Protein AF-A0A2X1KCC0-F1 (afdb_monomer_lite)

Organism: Escherichia coli (NCBI:txid562)

Structure (mmCIF, N/CA/C/O backbone):
data_AF-A0A2X1KCC0-F1
#
_entry.id   AF-A0A2X1KCC0-F1
#
loop_
_atom_site.group_PDB
_atom_site.id
_atom_site.type_symbol
_atom_site.label_atom_id
_atom_site.label_alt_id
_atom_site.label_comp_id
_atom_site.label_asym_id
_atom_site.label_entity_id
_atom_site.label_seq_id
_atom_site.pdbx_PDB_ins_code
_atom_site.Cartn_x
_atom_site.Cartn_y
_atom_site.Cartn_z
_atom_site.occupancy
_atom_site.B_iso_or_equiv
_atom_site.auth_seq_id
_atom_site.auth_comp_id
_atom_site.auth_asym_id
_atom_site.auth_atom_id
_atom_site.pdbx_PDB_model_num
ATOM 1 N N . MET A 1 1 ? 1.350 -4.039 34.491 1.00 71.25 1 MET A N 1
ATOM 2 C CA . MET A 1 1 ? 2.159 -3.286 33.508 1.00 71.25 1 MET A CA 1
ATOM 3 C C . MET A 1 1 ? 1.207 -2.372 32.756 1.00 71.25 1 MET A C 1
ATOM 5 O O . MET A 1 1 ? 0.260 -2.887 32.178 1.00 71.25 1 MET A O 1
ATOM 9 N N . PHE A 1 2 ? 1.371 -1.050 32.861 1.00 80.31 2 PHE A N 1
ATOM 10 C CA . PHE A 1 2 ? 0.495 -0.091 32.174 1.00 80.31 2 PHE A CA 1
ATOM 11 C C . PHE A 1 2 ? 0.926 0.078 30.710 1.00 80.31 2 PHE A C 1
ATOM 13 O O . PHE A 1 2 ? 2.129 0.042 30.436 1.00 80.31 2 PHE A O 1
ATOM 20 N N . PRO A 1 3 ? -0.015 0.247 29.763 1.00 87.88 3 PRO A N 1
ATOM 21 C CA . PRO A 1 3 ? 0.337 0.551 28.385 1.00 87.88 3 PRO A CA 1
ATOM 22 C C . PRO A 1 3 ? 0.933 1.962 28.286 1.00 87.88 3 PRO A C 1
ATOM 24 O O . PRO A 1 3 ? 0.531 2.869 29.010 1.00 87.88 3 PRO A O 1
ATOM 27 N N . VAL A 1 4 ? 1.888 2.156 27.368 1.00 89.69 4 VAL A N 1
ATOM 28 C CA . VAL A 1 4 ? 2.642 3.420 27.223 1.00 89.69 4 VAL A CA 1
ATOM 29 C C . VAL A 1 4 ? 1.719 4.624 27.005 1.00 89.69 4 VAL A C 1
ATOM 31 O O . VAL A 1 4 ? 2.028 5.714 27.470 1.00 89.69 4 VAL A O 1
ATOM 34 N N . CYS A 1 5 ? 0.565 4.434 26.358 1.00 89.31 5 CYS A N 1
ATOM 35 C CA . CYS A 1 5 ? -0.412 5.501 26.140 1.00 89.31 5 CYS A CA 1
ATOM 36 C C . CYS A 1 5 ? -0.973 6.111 27.436 1.00 89.31 5 CYS A C 1
ATOM 38 O O . CYS A 1 5 ? -1.354 7.274 27.409 1.00 89.31 5 CYS A O 1
ATOM 40 N N . GLU A 1 6 ? -0.975 5.382 28.555 1.00 88.38 6 GLU A N 1
ATOM 41 C CA . GLU A 1 6 ? -1.417 5.900 29.862 1.00 88.38 6 GLU A CA 1
ATOM 42 C C . GLU A 1 6 ? -0.371 6.803 30.521 1.00 88.38 6 GLU A C 1
ATOM 44 O O . GLU A 1 6 ? -0.690 7.586 31.408 1.00 88.38 6 GLU A O 1
ATOM 49 N N . LEU A 1 7 ? 0.886 6.714 30.081 1.00 89.75 7 LEU A N 1
ATOM 50 C CA . LEU A 1 7 ? 1.994 7.515 30.603 1.00 89.75 7 LEU A CA 1
ATOM 51 C C . LEU A 1 7 ? 2.209 8.813 29.806 1.00 89.75 7 LEU A C 1
ATOM 53 O O . LEU A 1 7 ? 3.072 9.615 30.158 1.00 89.75 7 LEU A O 1
ATOM 57 N N . LEU A 1 8 ? 1.463 9.016 28.715 1.00 90.31 8 LEU A N 1
ATOM 58 C CA . LEU A 1 8 ? 1.619 10.149 27.805 1.00 90.31 8 LEU A CA 1
ATOM 59 C C . LEU A 1 8 ? 0.471 11.152 27.981 1.00 90.31 8 LEU A C 1
ATOM 61 O O . LEU A 1 8 ? -0.675 10.859 27.648 1.00 90.31 8 LEU A O 1
ATOM 65 N N . GLY A 1 9 ? 0.784 12.369 28.436 1.00 89.75 9 GLY A N 1
ATOM 66 C CA . GLY A 1 9 ? -0.175 13.479 28.501 1.00 89.75 9 GLY A CA 1
ATOM 67 C C . GLY A 1 9 ? -1.433 13.140 29.325 1.00 89.75 9 GLY A C 1
ATOM 68 O O . GLY A 1 9 ? -1.287 12.722 30.470 1.00 89.75 9 GLY A O 1
ATOM 69 N N . PRO A 1 10 ? -2.660 13.310 28.785 1.00 90.25 10 PRO A N 1
ATOM 70 C CA . PRO A 1 10 ? -3.912 13.001 29.489 1.00 90.25 10 PRO A CA 1
ATOM 71 C C . PRO A 1 10 ? -4.246 11.495 29.558 1.00 90.25 10 PRO A C 1
ATOM 73 O O . PRO A 1 10 ? -5.400 11.136 29.783 1.00 90.25 10 PRO A O 1
ATOM 76 N N . GLY A 1 11 ? -3.274 10.610 29.3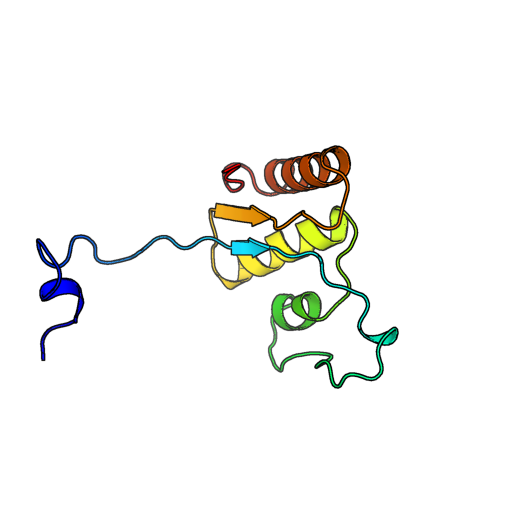26 1.00 90.25 11 GLY A N 1
ATOM 77 C CA . GLY A 1 11 ? -3.481 9.165 29.294 1.00 90.25 11 GLY A CA 1
ATOM 78 C C . GLY A 1 11 ? -4.221 8.696 28.039 1.00 90.25 11 GLY A C 1
ATOM 79 O O . GLY A 1 11 ? -4.322 9.410 27.030 1.00 90.25 11 GLY A O 1
ATOM 80 N N . LYS A 1 12 ? -4.753 7.473 28.074 1.00 90.31 12 LYS A N 1
ATOM 81 C CA . LYS A 1 12 ? -5.388 6.852 26.905 1.00 90.31 12 LYS A CA 1
ATOM 82 C C . LYS A 1 12 ? -6.667 7.587 26.481 1.00 90.31 12 LYS A C 1
ATOM 84 O O . LYS A 1 12 ? -7.626 7.693 27.231 1.00 90.31 12 LYS A O 1
ATOM 89 N N . GLN A 1 13 ? -6.702 8.047 25.227 1.00 93.44 13 GLN A N 1
ATOM 90 C CA . GLN A 1 13 ? -7.835 8.811 24.672 1.00 93.44 13 GLN A CA 1
ATOM 91 C C . GLN A 1 13 ? -8.830 7.972 23.856 1.00 93.44 13 GLN A C 1
ATOM 93 O O . GLN A 1 13 ? -9.934 8.425 23.571 1.00 93.44 13 GLN A O 1
ATOM 98 N N . ARG A 1 14 ? -8.426 6.785 23.392 1.00 92.50 14 ARG A N 1
ATOM 99 C CA . ARG A 1 14 ? -9.255 5.898 22.561 1.00 92.50 14 ARG A CA 1
ATOM 100 C C . ARG A 1 14 ? -8.747 4.463 22.607 1.00 92.50 14 ARG A C 1
ATOM 102 O O . ARG A 1 14 ? -7.566 4.228 22.858 1.00 92.50 14 ARG A O 1
ATOM 109 N N . GLU A 1 15 ? -9.638 3.525 22.311 1.00 90.50 15 GLU A N 1
ATOM 110 C CA . GLU A 1 15 ? -9.340 2.087 22.263 1.00 90.50 15 GLU A CA 1
ATOM 111 C C . GLU A 1 15 ? -8.689 1.651 20.943 1.00 90.50 15 GLU A C 1
ATOM 113 O O . GLU A 1 15 ? -7.839 0.766 20.936 1.00 90.50 15 GLU A O 1
ATOM 118 N N . ALA A 1 16 ? -9.039 2.305 19.831 1.00 88.38 16 ALA A N 1
ATOM 119 C CA . ALA A 1 16 ? -8.510 2.014 18.500 1.00 88.38 16 ALA A CA 1
ATOM 120 C C . ALA A 1 16 ? -8.097 3.302 17.779 1.00 88.38 16 ALA A C 1
ATOM 122 O O . ALA A 1 16 ? -8.684 4.365 17.989 1.00 88.38 16 ALA A O 1
ATOM 123 N N . ILE A 1 17 ? -7.076 3.209 16.928 1.00 88.44 17 ILE A N 1
ATOM 124 C CA . ILE A 1 17 ? -6.543 4.334 16.155 1.00 88.44 17 ILE A CA 1
ATOM 125 C C . ILE A 1 17 ? -6.815 4.065 14.677 1.00 88.44 17 ILE A C 1
ATOM 127 O O . ILE A 1 17 ? -6.404 3.030 14.156 1.00 88.44 17 ILE A O 1
ATOM 131 N N . THR A 1 18 ? -7.482 5.002 14.005 1.00 88.00 18 THR A N 1
ATOM 132 C CA . THR A 1 18 ? -7.651 4.955 12.550 1.00 88.00 18 THR A CA 1
ATOM 133 C C . THR A 1 18 ? -6.300 5.141 11.874 1.00 88.00 18 THR A C 1
ATOM 135 O O . THR A 1 18 ? -5.556 6.072 12.190 1.00 88.00 18 THR A O 1
ATOM 138 N N . VAL A 1 19 ? -5.989 4.246 10.944 1.00 89.50 19 VAL A N 1
ATOM 139 C CA . VAL A 1 19 ? -4.776 4.286 10.129 1.00 89.50 19 VAL A CA 1
ATOM 140 C C . VAL A 1 19 ? -5.153 4.392 8.661 1.00 89.50 19 VAL A C 1
ATOM 142 O O . VAL A 1 19 ? -6.186 3.876 8.240 1.00 89.50 19 VAL A O 1
ATOM 145 N N . LEU A 1 20 ? -4.292 5.048 7.891 1.00 90.88 20 LEU A N 1
ATOM 146 C CA . LEU A 1 20 ? -4.476 5.232 6.457 1.00 90.88 20 LEU A CA 1
ATOM 147 C C . LEU A 1 20 ? -3.670 4.211 5.647 1.00 90.88 20 LEU A C 1
ATOM 149 O O . LEU A 1 20 ? -2.579 3.793 6.049 1.00 90.88 20 LEU A O 1
ATOM 153 N N . GLY A 1 21 ? -4.191 3.857 4.476 1.00 91.06 21 GLY A N 1
ATOM 154 C CA . GLY A 1 21 ? -3.495 3.116 3.437 1.00 91.06 21 GLY A CA 1
ATOM 155 C C . GLY A 1 21 ? -2.543 4.043 2.685 1.00 91.06 21 GLY A C 1
ATOM 156 O O . GLY A 1 21 ? -2.953 4.947 1.956 1.00 91.06 21 GLY A O 1
ATOM 157 N N . TYR A 1 22 ? -1.241 3.845 2.864 1.00 91.38 22 TYR A N 1
ATOM 158 C CA . TYR A 1 22 ? -0.238 4.671 2.197 1.00 91.38 22 TYR A CA 1
ATOM 159 C C . TYR A 1 22 ? 0.157 4.047 0.854 1.00 91.38 22 TYR A C 1
ATOM 161 O O . TYR A 1 22 ? 0.888 3.059 0.803 1.00 91.38 22 TYR A O 1
ATOM 169 N N . LEU A 1 23 ? -0.310 4.644 -0.242 1.00 90.62 23 LEU A N 1
ATOM 170 C CA . LEU A 1 23 ? -0.086 4.171 -1.604 1.00 90.62 23 LEU A CA 1
ATOM 171 C C . LEU A 1 23 ? 1.157 4.813 -2.228 1.00 90.62 23 LEU A C 1
ATOM 173 O O . LEU A 1 23 ? 1.446 6.006 -2.061 1.00 90.62 23 LEU A O 1
ATOM 177 N N . PHE A 1 24 ? 1.875 4.013 -3.012 1.00 90.69 24 PHE A N 1
ATOM 178 C CA . PHE A 1 24 ? 3.095 4.410 -3.705 1.00 90.69 24 PHE A CA 1
ATOM 179 C C . PHE A 1 24 ? 3.061 3.963 -5.163 1.00 90.69 24 PHE A C 1
ATOM 181 O O . PHE A 1 24 ? 2.494 2.927 -5.494 1.00 90.69 24 PHE A O 1
ATOM 188 N N . TYR A 1 25 ? 3.746 4.722 -6.020 1.00 89.12 25 TYR A N 1
ATOM 189 C CA . TYR A 1 25 ? 4.112 4.228 -7.343 1.00 89.12 25 TYR A CA 1
ATOM 190 C C . TYR A 1 25 ? 5.242 3.214 -7.210 1.00 89.12 25 TYR A C 1
ATOM 192 O O . TYR A 1 25 ? 6.301 3.539 -6.664 1.00 89.12 25 TYR A O 1
ATOM 200 N N . ILE A 1 26 ? 5.025 2.013 -7.736 1.00 90.94 26 ILE A N 1
ATOM 201 C CA . ILE A 1 26 ? 5.996 0.923 -7.674 1.00 90.94 26 ILE A CA 1
ATOM 202 C C . ILE A 1 26 ? 6.734 0.863 -9.007 1.00 90.94 26 ILE A C 1
ATOM 204 O O . ILE A 1 26 ? 6.133 0.697 -10.071 1.00 90.94 26 ILE A O 1
ATOM 208 N N . GLY A 1 27 ? 8.053 1.043 -8.939 1.00 89.62 27 GLY A N 1
ATOM 209 C CA . GLY A 1 27 ? 8.936 0.950 -10.093 1.00 89.62 27 GLY A CA 1
ATOM 210 C C . GLY A 1 27 ? 9.048 -0.477 -10.621 1.00 89.62 27 GLY A C 1
ATOM 211 O O . GLY A 1 27 ? 8.723 -1.448 -9.948 1.00 89.62 27 GLY A O 1
ATOM 212 N N . ASP A 1 28 ? 9.526 -0.592 -11.851 1.00 89.75 28 ASP A N 1
ATOM 213 C CA . ASP A 1 28 ? 9.742 -1.884 -12.485 1.00 89.75 28 ASP A CA 1
ATOM 214 C C . ASP A 1 28 ? 11.015 -2.535 -11.935 1.00 89.75 28 ASP A C 1
ATOM 216 O O . ASP A 1 28 ? 12.119 -2.075 -12.235 1.00 89.75 28 ASP A O 1
ATOM 220 N N . ARG A 1 29 ? 10.863 -3.570 -11.103 1.00 89.81 29 ARG A N 1
ATOM 221 C CA . ARG A 1 29 ? 11.994 -4.252 -10.455 1.00 89.81 29 ARG A CA 1
ATOM 222 C C . ARG A 1 29 ? 12.932 -4.935 -11.452 1.00 89.81 29 ARG A C 1
ATOM 224 O O . ARG A 1 29 ? 14.119 -5.034 -11.176 1.00 89.81 29 ARG A O 1
ATOM 231 N N . THR A 1 30 ? 12.429 -5.356 -12.618 1.00 88.00 30 THR A N 1
ATOM 232 C CA . THR A 1 30 ? 13.231 -6.053 -13.644 1.00 88.00 30 THR A CA 1
ATOM 233 C C . THR A 1 30 ? 14.239 -5.132 -14.333 1.00 88.00 30 THR A C 1
ATOM 235 O O . THR A 1 30 ? 15.099 -5.596 -15.071 1.00 88.00 30 THR A O 1
ATOM 238 N N . LYS A 1 31 ? 14.152 -3.818 -14.088 1.00 89.44 31 LYS A N 1
ATOM 239 C CA . LYS A 1 31 ? 15.091 -2.813 -14.603 1.00 89.44 31 LYS A CA 1
ATOM 240 C C . LYS A 1 31 ? 16.289 -2.572 -13.688 1.00 89.44 31 LYS A C 1
ATOM 242 O O . LYS A 1 31 ? 17.065 -1.654 -13.943 1.00 89.44 31 LYS A O 1
ATOM 247 N N . THR A 1 32 ? 16.399 -3.320 -12.597 1.00 88.88 32 THR A N 1
ATOM 248 C CA . THR A 1 32 ? 17.473 -3.183 -11.615 1.00 88.88 32 THR A CA 1
ATOM 249 C C . THR A 1 32 ? 17.988 -4.560 -11.236 1.00 88.88 32 THR A C 1
ATOM 251 O O . THR A 1 32 ? 17.180 -5.455 -11.016 1.00 88.88 32 THR A O 1
ATOM 254 N N . ASP A 1 33 ? 19.294 -4.699 -11.034 1.00 89.56 33 ASP A N 1
ATOM 255 C CA . ASP A 1 33 ? 19.909 -5.954 -10.569 1.00 89.56 33 ASP A CA 1
ATOM 256 C C . ASP A 1 33 ? 19.850 -6.114 -9.036 1.00 89.56 33 ASP A C 1
ATOM 258 O O . ASP A 1 33 ? 20.583 -6.898 -8.435 1.00 89.56 33 ASP A O 1
ATOM 262 N N . LEU A 1 34 ? 18.996 -5.329 -8.374 1.00 90.88 34 LEU A N 1
ATOM 263 C CA . LEU A 1 34 ? 18.814 -5.376 -6.929 1.00 90.88 34 LEU A CA 1
ATOM 264 C C . LEU A 1 34 ? 17.876 -6.531 -6.544 1.00 90.88 34 LEU A C 1
ATOM 266 O O . LEU A 1 34 ? 16.909 -6.795 -7.263 1.00 90.88 34 LEU A O 1
ATOM 270 N N . PRO A 1 35 ? 18.096 -7.182 -5.386 1.00 91.12 35 PRO A N 1
ATOM 271 C CA . PRO A 1 35 ? 17.337 -8.357 -4.958 1.00 91.12 35 PRO A CA 1
ATOM 272 C C . PRO A 1 35 ? 15.945 -7.986 -4.410 1.00 91.12 35 PRO A C 1
ATOM 274 O O . PRO A 1 35 ? 15.632 -8.208 -3.240 1.00 91.12 35 PRO A O 1
ATOM 277 N N . TYR A 1 36 ? 15.095 -7.389 -5.246 1.00 90.25 36 TYR A N 1
ATOM 278 C CA . TYR A 1 36 ? 13.696 -7.132 -4.914 1.00 90.25 36 TYR A CA 1
ATOM 279 C C . TYR A 1 36 ? 12.905 -8.441 -4.874 1.00 90.25 36 TYR A C 1
ATOM 281 O O . TYR A 1 36 ? 12.937 -9.235 -5.813 1.00 90.25 36 TYR A O 1
ATOM 289 N N . VAL A 1 37 ? 12.155 -8.642 -3.791 1.00 88.81 37 VAL A N 1
ATOM 290 C CA . VAL A 1 37 ? 11.293 -9.815 -3.611 1.00 88.81 37 VAL A CA 1
ATOM 291 C C . VAL A 1 37 ? 10.159 -9.781 -4.633 1.00 88.81 37 VAL A C 1
ATOM 293 O O . VAL A 1 37 ? 9.513 -8.752 -4.805 1.00 88.81 37 VAL A O 1
ATOM 296 N N . GLU A 1 38 ? 9.906 -10.902 -5.308 1.00 82.38 38 GLU A N 1
ATOM 297 C CA . GLU A 1 38 ? 8.877 -10.951 -6.351 1.00 82.38 38 GLU A CA 1
ATOM 298 C C . GLU A 1 38 ? 7.466 -11.095 -5.786 1.00 82.38 38 GLU A C 1
ATOM 300 O O . GLU A 1 38 ? 6.541 -10.486 -6.307 1.00 82.38 38 GLU A O 1
ATOM 305 N N . ASN A 1 39 ? 7.302 -11.900 -4.733 1.00 79.94 39 ASN A N 1
ATOM 306 C CA . ASN A 1 39 ? 6.029 -12.173 -4.074 1.00 79.94 39 ASN A CA 1
ATOM 307 C C . ASN A 1 39 ? 6.264 -12.537 -2.603 1.00 79.94 39 ASN A C 1
ATOM 309 O O . ASN A 1 39 ? 7.321 -13.045 -2.231 1.00 79.94 39 ASN A O 1
ATOM 313 N N . THR A 1 40 ? 5.269 -12.302 -1.749 1.00 86.12 40 THR A N 1
ATOM 314 C CA . THR A 1 40 ? 5.277 -12.792 -0.362 1.00 86.12 40 THR A CA 1
ATOM 315 C C 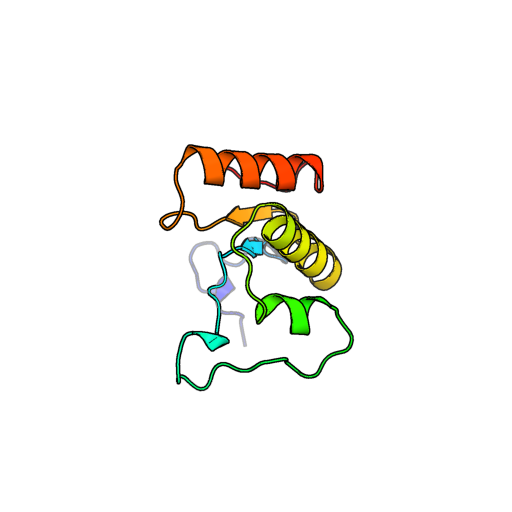. THR A 1 40 ? 4.312 -13.970 -0.224 1.00 86.12 40 THR A C 1
ATOM 317 O O . THR A 1 40 ? 3.232 -13.907 -0.810 1.00 86.12 40 THR A O 1
ATOM 320 N N . PRO A 1 41 ? 4.651 -15.020 0.551 1.00 78.56 41 PRO A N 1
ATOM 321 C CA . PRO A 1 41 ? 3.710 -16.093 0.848 1.00 78.56 41 PRO A CA 1
ATOM 322 C C . PRO A 1 41 ? 2.438 -15.537 1.498 1.00 78.56 41 PRO A C 1
ATOM 324 O O . PRO A 1 41 ? 2.493 -14.791 2.477 1.00 78.56 41 PRO A O 1
ATOM 327 N N . GLY A 1 42 ? 1.293 -15.895 0.926 1.00 79.00 42 GLY A N 1
ATOM 328 C CA . GLY A 1 42 ? -0.024 -15.459 1.369 1.00 79.00 42 GLY A CA 1
ATOM 329 C C . GLY A 1 42 ? -1.075 -15.690 0.287 1.00 79.00 42 GLY A C 1
ATOM 330 O O . GLY A 1 42 ? -0.760 -15.702 -0.900 1.00 79.00 42 GLY A O 1
ATOM 331 N N . ASN A 1 43 ? -2.328 -15.857 0.707 1.00 84.56 43 ASN A N 1
ATOM 332 C CA . ASN A 1 43 ? -3.437 -16.181 -0.201 1.00 84.56 43 ASN A CA 1
ATOM 333 C C . ASN A 1 43 ? -4.147 -14.942 -0.767 1.00 84.56 43 ASN A C 1
ATOM 335 O O . ASN A 1 43 ? -5.046 -15.074 -1.587 1.00 84.56 43 ASN A O 1
ATOM 339 N N . HIS A 1 44 ? -3.771 -13.745 -0.314 1.00 91.31 44 HIS A N 1
ATOM 340 C CA . HIS A 1 44 ? -4.427 -12.501 -0.704 1.00 91.31 44 HIS A CA 1
ATOM 341 C C . HIS A 1 44 ? -3.665 -11.792 -1.829 1.00 91.31 44 HIS A C 1
ATOM 343 O O . HIS A 1 44 ? -2.440 -11.662 -1.754 1.00 91.31 44 HIS A O 1
ATOM 349 N N . GLU A 1 45 ? -4.388 -11.254 -2.815 1.00 91.81 45 GLU A N 1
ATOM 350 C CA . GLU A 1 45 ? -3.828 -10.603 -4.013 1.00 91.81 45 GLU A CA 1
ATOM 351 C C . GLU A 1 45 ? -2.850 -9.463 -3.665 1.00 91.81 45 GLU A C 1
ATOM 353 O O . GLU A 1 45 ? -1.785 -9.330 -4.268 1.00 91.81 45 GLU A O 1
ATOM 358 N N . TRP A 1 46 ? -3.144 -8.706 -2.600 1.00 92.88 46 TRP A N 1
ATOM 359 C CA . TRP A 1 46 ? -2.253 -7.692 -2.012 1.00 92.88 46 TRP A CA 1
ATOM 360 C C . TRP A 1 46 ? -0.784 -8.131 -1.864 1.00 92.88 46 TRP A C 1
ATOM 362 O O . TRP A 1 46 ? 0.125 -7.346 -2.140 1.00 92.88 46 TRP A O 1
ATOM 372 N N . TYR A 1 47 ? -0.522 -9.372 -1.433 1.00 91.19 47 TYR A N 1
ATOM 373 C CA . TYR A 1 47 ? 0.846 -9.853 -1.197 1.00 91.19 47 TYR A CA 1
ATOM 374 C C . TYR A 1 47 ? 1.660 -10.028 -2.478 1.00 91.19 47 TYR A C 1
ATOM 376 O O . TYR A 1 47 ? 2.890 -10.068 -2.399 1.00 91.19 47 TYR A O 1
ATOM 384 N N . GLN A 1 48 ? 0.985 -10.104 -3.623 1.00 90.50 48 GLN A N 1
ATOM 385 C CA . GLN A 1 48 ? 1.592 -10.162 -4.945 1.00 90.50 48 GLN A CA 1
ATOM 386 C C . GLN A 1 48 ? 1.660 -8.759 -5.556 1.00 90.50 48 GLN A C 1
ATOM 388 O O . GLN A 1 48 ? 2.732 -8.301 -5.946 1.00 90.50 48 GLN A O 1
ATOM 393 N N . LEU A 1 49 ? 0.540 -8.024 -5.555 1.00 91.62 49 LEU A N 1
ATOM 394 C CA . LEU A 1 49 ? 0.444 -6.700 -6.182 1.00 91.62 49 LEU A CA 1
ATOM 395 C C . LEU A 1 49 ? 1.434 -5.686 -5.602 1.00 91.62 49 LEU A C 1
ATOM 397 O O . LEU A 1 49 ? 2.003 -4.895 -6.349 1.00 91.62 49 LEU A O 1
ATOM 401 N N . ARG A 1 50 ? 1.709 -5.736 -4.293 1.00 92.12 50 ARG A N 1
ATOM 402 C CA . ARG A 1 50 ? 2.637 -4.799 -3.634 1.00 92.12 50 ARG A CA 1
ATOM 403 C C . ARG A 1 50 ? 4.102 -4.912 -4.084 1.00 92.12 50 ARG A C 1
ATOM 405 O O . ARG A 1 50 ? 4.909 -4.075 -3.690 1.00 92.12 50 ARG A O 1
ATOM 412 N N . HIS A 1 51 ? 4.448 -5.937 -4.863 1.00 90.56 51 HIS A N 1
ATOM 413 C CA . HIS A 1 51 ? 5.782 -6.135 -5.451 1.00 90.56 51 HIS A CA 1
ATOM 414 C C . HIS A 1 51 ? 5.796 -5.950 -6.972 1.00 90.56 51 HIS A C 1
ATOM 416 O O . HIS A 1 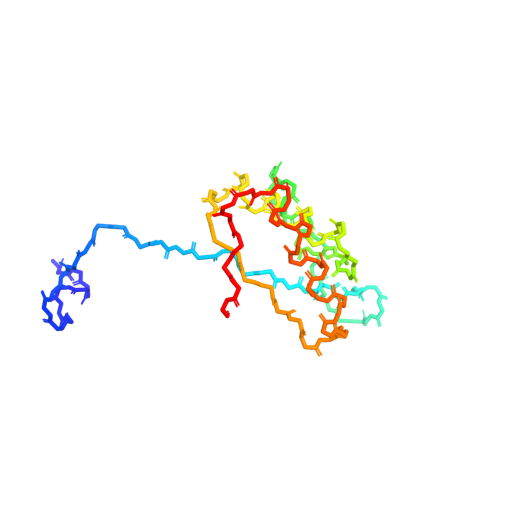51 ? 6.855 -5.989 -7.601 1.00 90.56 51 HIS A O 1
ATOM 422 N N . GLN A 1 52 ? 4.627 -5.741 -7.577 1.00 89.50 52 GLN A N 1
ATOM 423 C CA . GLN A 1 52 ? 4.483 -5.530 -9.009 1.00 89.50 52 GLN A CA 1
ATOM 424 C C . GLN A 1 52 ? 4.504 -4.042 -9.349 1.00 89.50 52 GLN A C 1
ATOM 426 O O . GLN A 1 52 ? 4.162 -3.175 -8.548 1.00 89.50 52 GLN A O 1
ATOM 431 N N . LYS A 1 53 ? 4.916 -3.741 -10.578 1.00 92.38 53 LYS A N 1
ATOM 432 C CA . LYS A 1 53 ? 4.991 -2.376 -11.093 1.00 92.38 53 LYS A CA 1
ATOM 433 C C . LYS A 1 53 ? 3.612 -1.711 -11.085 1.00 92.38 53 LYS A C 1
ATOM 435 O O . LYS A 1 53 ? 2.683 -2.192 -11.725 1.00 92.38 53 LYS A O 1
ATOM 440 N N . ALA A 1 54 ? 3.531 -0.533 -10.476 1.00 91.94 54 ALA A N 1
ATOM 441 C CA . ALA A 1 54 ? 2.326 0.285 -10.408 1.00 91.94 54 ALA A CA 1
ATOM 442 C C . ALA A 1 54 ? 2.672 1.735 -10.757 1.00 91.94 54 ALA A C 1
ATOM 444 O O . ALA A 1 54 ? 3.025 2.542 -9.898 1.00 91.94 54 ALA A O 1
ATOM 445 N N . MET A 1 55 ? 2.630 2.048 -12.053 1.00 88.00 55 MET A N 1
ATOM 446 C CA . MET A 1 55 ? 3.018 3.358 -12.602 1.00 88.00 55 MET A CA 1
ATOM 447 C C . MET A 1 55 ? 1.873 4.077 -13.336 1.00 88.00 55 MET A C 1
ATOM 449 O O . MET A 1 55 ? 2.073 5.190 -13.820 1.00 88.00 55 MET A O 1
ATOM 453 N N . ASN A 1 56 ? 0.690 3.463 -13.421 1.00 88.75 56 ASN A N 1
ATOM 454 C CA . ASN A 1 56 ? -0.517 4.008 -14.048 1.00 88.75 56 ASN A CA 1
ATOM 455 C C . ASN A 1 56 ? -1.670 4.087 -13.023 1.00 88.75 56 ASN A C 1
ATOM 457 O O . ASN A 1 56 ? -1.541 3.567 -11.915 1.00 88.75 56 ASN A O 1
ATOM 461 N N . SER A 1 57 ? -2.765 4.769 -13.374 1.00 87.31 57 SER A N 1
ATOM 462 C CA . SER A 1 57 ? -3.951 4.919 -12.511 1.00 87.31 57 SER A CA 1
ATOM 463 C C . SER A 1 57 ? -4.525 3.576 -12.088 1.00 87.31 57 SER A C 1
ATOM 465 O O . SER A 1 57 ? -4.724 3.348 -10.903 1.00 87.31 57 SER A O 1
ATOM 467 N N . GLU A 1 58 ? -4.756 2.695 -13.057 1.00 89.81 58 GLU A N 1
ATOM 468 C CA . GLU A 1 58 ? -5.408 1.401 -12.863 1.00 89.81 58 GLU A CA 1
ATOM 469 C C . GLU A 1 58 ? -4.663 0.536 -11.842 1.00 89.81 58 GLU A C 1
ATOM 471 O O . GLU A 1 58 ? -5.264 0.042 -10.896 1.00 89.81 58 GLU A O 1
ATOM 476 N N . ALA A 1 59 ? -3.336 0.430 -11.951 1.00 91.44 59 ALA A N 1
ATOM 477 C CA . ALA A 1 59 ? -2.542 -0.334 -10.995 1.00 91.44 59 ALA A CA 1
ATOM 478 C C . ALA A 1 59 ? -2.560 0.289 -9.592 1.00 91.44 59 ALA A C 1
ATOM 480 O O . ALA A 1 59 ? -2.531 -0.433 -8.599 1.00 91.44 59 ALA A O 1
ATOM 481 N N . VAL A 1 60 ? -2.612 1.621 -9.489 1.00 91.00 60 VAL A N 1
ATOM 482 C CA . VAL A 1 60 ? -2.718 2.302 -8.190 1.00 91.00 60 VAL A CA 1
ATOM 483 C C . VAL A 1 60 ? -4.096 2.076 -7.560 1.00 91.00 60 VAL A C 1
ATOM 485 O O . VAL A 1 60 ? -4.162 1.839 -6.357 1.00 91.00 60 VA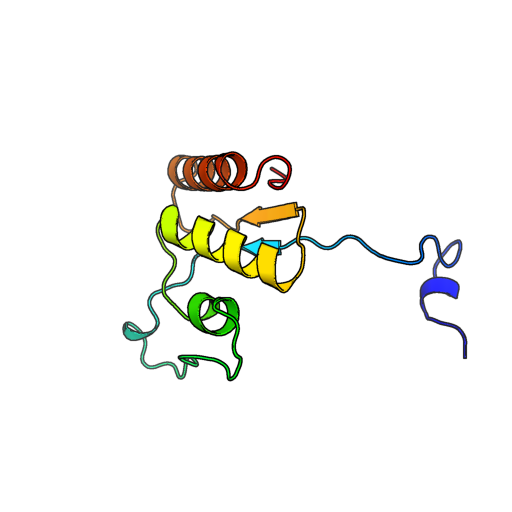L A O 1
ATOM 488 N N . VAL A 1 61 ? -5.174 2.101 -8.348 1.00 92.12 61 VAL A N 1
ATOM 489 C CA . VAL A 1 61 ? -6.527 1.760 -7.877 1.00 92.12 61 VAL A CA 1
ATOM 490 C C . VAL A 1 61 ? -6.572 0.310 -7.408 1.00 92.12 61 VAL A C 1
ATOM 492 O O . VAL A 1 61 ? -6.999 0.053 -6.290 1.00 92.12 61 VAL A O 1
ATOM 495 N N . ARG A 1 62 ? -6.004 -0.619 -8.178 1.00 93.06 62 ARG A N 1
ATOM 496 C CA . ARG A 1 62 ? -5.960 -2.039 -7.814 1.00 93.06 62 ARG A CA 1
ATOM 497 C C . ARG A 1 62 ? -5.182 -2.301 -6.518 1.00 93.06 62 ARG A C 1
ATOM 499 O O . ARG A 1 62 ? -5.540 -3.169 -5.727 1.00 93.06 62 ARG A O 1
ATOM 506 N N . LEU A 1 63 ? -4.124 -1.524 -6.260 1.00 92.62 63 LEU A N 1
ATOM 507 C CA . LEU A 1 63 ? -3.431 -1.530 -4.965 1.00 92.62 63 LEU A CA 1
ATOM 508 C C . LEU A 1 63 ? -4.325 -1.006 -3.833 1.00 92.62 63 LEU A C 1
ATOM 510 O O . LEU A 1 63 ? -4.281 -1.548 -2.726 1.00 92.62 63 LEU A O 1
ATOM 514 N N . ALA A 1 64 ? -5.112 0.040 -4.088 1.00 92.06 64 ALA A N 1
ATOM 515 C CA . ALA A 1 64 ? -6.063 0.577 -3.120 1.00 92.06 64 ALA A CA 1
ATOM 516 C C . ALA A 1 64 ? -7.143 -0.461 -2.783 1.00 92.06 64 ALA A C 1
ATOM 518 O O . ALA A 1 64 ? -7.320 -0.769 -1.612 1.00 92.06 64 ALA A O 1
ATOM 519 N N . GLU A 1 65 ? -7.765 -1.086 -3.783 1.00 92.94 65 GLU A N 1
ATOM 520 C CA . GLU A 1 65 ? -8.773 -2.141 -3.605 1.00 92.94 65 GLU A CA 1
ATOM 521 C C . GLU A 1 65 ? -8.213 -3.333 -2.825 1.00 92.94 65 GLU A C 1
ATOM 523 O O . GLU A 1 65 ? -8.763 -3.723 -1.799 1.00 92.94 65 GLU A O 1
ATOM 528 N N . ALA A 1 66 ? -7.058 -3.863 -3.237 1.00 93.75 66 ALA A N 1
ATOM 529 C CA . ALA A 1 66 ? -6.465 -5.020 -2.575 1.00 93.75 66 ALA A CA 1
ATOM 530 C C . ALA A 1 66 ? -6.023 -4.721 -1.130 1.00 93.75 66 ALA A C 1
ATOM 532 O O . ALA A 1 66 ? -6.033 -5.611 -0.279 1.00 93.75 66 ALA A O 1
ATOM 533 N N . SER A 1 67 ? -5.605 -3.489 -0.825 1.00 92.88 67 SER A N 1
ATOM 534 C CA . SER A 1 67 ? -5.283 -3.103 0.556 1.00 92.88 67 SER A CA 1
ATOM 535 C C . SER A 1 67 ? -6.528 -2.770 1.381 1.00 92.88 67 SER A C 1
ATOM 537 O O . SER A 1 67 ? -6.533 -3.035 2.584 1.00 92.88 67 SER A O 1
ATOM 539 N N . GLN A 1 68 ? -7.583 -2.248 0.754 1.00 91.69 68 GLN A N 1
ATOM 540 C CA . GLN A 1 68 ? -8.883 -2.035 1.379 1.00 91.69 68 GLN A CA 1
ATOM 541 C C . GLN A 1 68 ? -9.507 -3.371 1.787 1.00 91.69 68 GLN A C 1
ATOM 543 O O . GLN A 1 68 ? -9.840 -3.526 2.957 1.00 91.69 68 GLN A O 1
ATOM 548 N N . ASP A 1 69 ? -9.551 -4.356 0.889 1.00 92.44 69 ASP A N 1
ATOM 549 C CA . ASP A 1 69 ? -10.111 -5.684 1.172 1.00 92.44 69 ASP A CA 1
ATOM 550 C C . ASP A 1 69 ? -9.316 -6.396 2.279 1.00 92.44 69 ASP A C 1
ATOM 552 O O . ASP A 1 69 ? -9.863 -6.949 3.235 1.00 92.44 69 ASP A O 1
ATOM 556 N N . ARG A 1 70 ? -7.980 -6.284 2.235 1.00 92.38 70 ARG A N 1
ATOM 557 C CA . ARG A 1 70 ? -7.111 -6.960 3.204 1.00 92.38 70 ARG A CA 1
ATOM 558 C C . ARG A 1 70 ? -7.154 -6.366 4.613 1.00 92.38 70 ARG A C 1
ATOM 560 O O . ARG A 1 70 ? -6.989 -7.123 5.578 1.00 92.38 70 ARG A O 1
ATOM 567 N N . TYR A 1 71 ? -7.233 -5.040 4.738 1.00 90.75 71 TYR A N 1
ATOM 568 C CA . TYR A 1 71 ? -7.014 -4.324 6.006 1.00 90.75 71 TYR A CA 1
ATOM 569 C C . TYR A 1 71 ? -8.181 -3.430 6.439 1.00 90.75 71 TYR A C 1
ATOM 571 O O . TYR A 1 71 ? -8.171 -2.939 7.566 1.00 90.75 71 TYR A O 1
ATOM 579 N N . GLY A 1 72 ? -9.175 -3.209 5.581 1.00 90.38 72 GLY A N 1
ATOM 580 C CA . GLY A 1 72 ? -10.327 -2.352 5.858 1.00 90.38 72 GLY A CA 1
ATOM 581 C C . GLY A 1 72 ? -9.996 -0.859 5.893 1.00 90.38 72 GLY A C 1
ATOM 582 O O . GLY A 1 72 ? -10.627 -0.120 6.650 1.00 90.38 72 GLY A O 1
ATOM 583 N N . PHE A 1 73 ? -8.987 -0.407 5.135 1.00 89.12 73 PHE A N 1
ATOM 584 C CA . PHE A 1 73 ? -8.616 1.010 5.098 1.00 89.12 73 PHE A CA 1
ATOM 585 C C . PHE A 1 73 ? -9.776 1.874 4.599 1.00 89.12 73 PHE A C 1
ATOM 587 O O . PHE A 1 73 ? -10.394 1.577 3.581 1.00 89.12 73 PHE A O 1
ATOM 594 N N . LYS A 1 74 ? -10.031 2.965 5.322 1.00 85.81 74 LYS A N 1
ATOM 595 C CA . LYS A 1 74 ? -11.035 3.975 4.972 1.00 85.81 74 LYS A CA 1
ATOM 596 C C . LYS A 1 74 ? -10.427 5.290 4.516 1.00 85.81 74 LYS A C 1
ATOM 598 O O . LYS A 1 74 ? -11.161 6.198 4.196 1.00 85.81 74 LYS A O 1
ATOM 603 N N . ASP A 1 75 ? -9.107 5.404 4.532 1.00 86.31 75 ASP A N 1
ATOM 604 C CA . ASP A 1 75 ? -8.393 6.620 4.174 1.00 86.31 75 ASP A CA 1
ATOM 605 C C . ASP A 1 75 ? -7.156 6.215 3.378 1.00 86.31 75 ASP A C 1
ATOM 607 O O . ASP A 1 75 ? -6.407 5.337 3.811 1.00 86.31 75 ASP A O 1
ATOM 611 N N . PHE A 1 76 ? -6.910 6.857 2.240 1.00 87.06 76 PHE A N 1
ATOM 612 C CA . PHE A 1 76 ? -5.755 6.600 1.389 1.00 87.06 76 PHE A CA 1
ATOM 613 C C . PHE A 1 76 ? -4.940 7.860 1.144 1.00 87.06 76 PHE A C 1
ATOM 615 O O . PHE A 1 76 ? -5.473 8.927 0.848 1.00 87.06 76 PHE A O 1
ATOM 622 N N . LYS A 1 77 ? -3.613 7.710 1.187 1.00 87.50 77 LYS A N 1
ATOM 623 C CA . LYS A 1 77 ? -2.658 8.765 0.832 1.00 87.50 77 LYS A CA 1
ATOM 624 C C . LYS A 1 77 ? -1.749 8.303 -0.295 1.00 87.50 77 LYS A C 1
ATOM 626 O O . LYS A 1 77 ? -1.005 7.342 -0.127 1.00 87.50 77 LYS A O 1
ATOM 631 N N . LEU A 1 78 ? -1.740 9.024 -1.418 1.00 87.12 78 LEU A N 1
ATOM 632 C CA . LEU A 1 78 ? -0.908 8.695 -2.582 1.00 87.12 78 LEU A CA 1
ATOM 633 C C . LEU A 1 78 ? 0.368 9.547 -2.651 1.00 87.12 78 LEU A C 1
ATOM 635 O O . LEU A 1 78 ? 0.333 10.767 -2.846 1.00 87.12 78 LEU A O 1
ATOM 639 N N . LYS A 1 79 ? 1.542 8.908 -2.585 1.00 85.56 79 LYS A N 1
ATOM 640 C CA . LYS A 1 79 ? 2.826 9.596 -2.797 1.00 85.56 79 LYS A CA 1
ATOM 641 C C . LYS A 1 79 ? 3.072 9.858 -4.277 1.00 85.56 79 LYS A C 1
ATOM 643 O O . LYS A 1 79 ? 3.435 8.949 -5.010 1.00 85.56 79 LYS A O 1
ATOM 648 N N . GLY A 1 80 ? 3.000 11.113 -4.720 1.00 65.06 80 GLY A N 1
ATOM 649 C CA . GLY A 1 80 ? 3.182 11.431 -6.145 1.00 65.06 80 GLY A CA 1
ATOM 650 C C . GLY A 1 80 ? 4.150 12.563 -6.452 1.00 65.06 80 GLY A C 1
ATOM 651 O O . GLY A 1 80 ? 3.756 13.542 -7.072 1.00 65.06 80 GLY A O 1
ATOM 652 N N . ARG A 1 81 ? 5.419 12.442 -6.042 1.00 60.03 81 ARG A N 1
ATOM 653 C CA . ARG A 1 81 ? 6.485 13.354 -6.513 1.00 60.03 81 ARG A CA 1
ATOM 654 C C . ARG A 1 81 ? 7.125 12.920 -7.841 1.00 60.03 81 ARG A C 1
ATOM 656 O O . ARG A 1 81 ? 7.880 13.691 -8.412 1.00 60.03 81 ARG A O 1
ATOM 663 N N . ARG A 1 82 ? 6.839 11.704 -8.324 1.00 64.75 82 ARG A N 1
ATOM 664 C CA . ARG A 1 82 ? 7.492 11.103 -9.504 1.00 64.75 82 ARG A CA 1
ATOM 665 C C . ARG A 1 82 ? 6.706 11.270 -10.814 1.00 64.75 82 ARG A C 1
ATOM 667 O O . ARG A 1 82 ? 7.262 11.045 -11.879 1.00 64.75 82 ARG A O 1
ATOM 674 N N . VAL A 1 83 ? 5.435 11.671 -10.735 1.00 72.31 83 VAL A N 1
ATOM 675 C CA . VAL A 1 83 ? 4.546 11.936 -11.880 1.00 72.31 83 VAL A CA 1
ATOM 676 C C . VAL A 1 83 ? 4.051 13.380 -11.837 1.00 72.31 83 VAL A C 1
ATOM 678 O O . VAL A 1 83 ? 4.098 14.022 -10.786 1.00 72.31 83 VAL A O 1
ATOM 681 N N . THR A 1 84 ? 3.566 13.902 -12.967 1.00 81.06 84 THR A N 1
ATOM 682 C CA . THR A 1 84 ? 3.018 15.265 -13.019 1.00 81.06 84 THR A CA 1
ATOM 683 C C . THR A 1 84 ? 1.849 15.419 -12.046 1.00 81.06 84 THR A C 1
ATOM 685 O O . THR A 1 84 ? 1.092 14.476 -11.805 1.00 81.06 84 THR A O 1
ATOM 688 N N . TRP A 1 85 ? 1.659 16.627 -11.514 1.00 77.81 85 TRP A N 1
ATOM 689 C CA . TRP A 1 85 ? 0.535 16.931 -10.623 1.00 77.81 85 TRP A CA 1
ATOM 690 C C . TRP A 1 85 ? -0.818 16.545 -11.246 1.00 77.81 85 TRP A C 1
ATOM 692 O O . TRP A 1 85 ? -1.645 15.925 -10.586 1.00 77.81 85 TRP A O 1
ATOM 702 N N . ARG A 1 86 ? -1.007 16.812 -12.549 1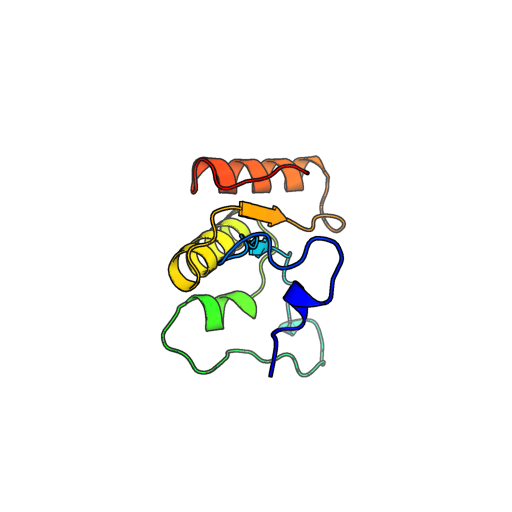.00 80.94 86 ARG A N 1
ATOM 703 C CA . ARG A 1 86 ? -2.223 16.431 -13.290 1.00 80.94 86 ARG A CA 1
ATOM 704 C C . ARG A 1 86 ? -2.436 14.919 -13.344 1.00 80.94 86 ARG A C 1
ATOM 706 O O . ARG A 1 86 ? -3.568 14.467 -13.227 1.00 80.94 86 ARG A O 1
ATOM 713 N N . ALA A 1 87 ? -1.379 14.137 -13.566 1.00 81.44 87 ALA A N 1
ATOM 714 C CA . ALA A 1 87 ? -1.483 12.679 -13.563 1.00 81.44 87 ALA A CA 1
ATOM 715 C C . ALA A 1 87 ? -1.826 12.161 -12.161 1.00 81.44 87 ALA A C 1
ATOM 717 O O . ALA A 1 87 ? -2.758 11.382 -12.005 1.00 81.44 87 ALA A O 1
ATOM 718 N N . ARG A 1 88 ? -1.151 12.679 -11.129 1.00 77.94 88 ARG A N 1
ATOM 719 C CA . ARG A 1 88 ? -1.431 12.316 -9.737 1.00 77.94 88 ARG A CA 1
ATOM 720 C C . ARG A 1 88 ? -2.877 12.595 -9.343 1.00 77.94 88 ARG A C 1
ATOM 722 O O . ARG A 1 88 ? -3.513 11.720 -8.775 1.00 77.94 88 ARG A O 1
ATOM 729 N N . ASN A 1 89 ? -3.388 13.784 -9.646 1.00 83.12 89 ASN A N 1
ATOM 730 C CA . ASN A 1 89 ? -4.757 14.141 -9.286 1.00 83.12 89 ASN A CA 1
ATOM 731 C C . ASN A 1 89 ? -5.785 13.278 -10.011 1.00 83.12 89 ASN A C 1
ATOM 733 O O . ASN A 1 89 ? -6.784 12.911 -9.407 1.00 83.12 89 ASN A O 1
ATOM 737 N N . ARG A 1 90 ? -5.516 12.899 -11.267 1.00 83.12 90 ARG A N 1
ATOM 738 C CA . ARG A 1 90 ? -6.343 11.911 -11.965 1.00 83.12 90 ARG A CA 1
ATOM 739 C C . ARG A 1 90 ? -6.348 10.573 -11.238 1.00 83.12 90 ARG A C 1
ATOM 741 O O . ARG A 1 90 ? -7.410 10.014 -11.038 1.00 83.12 90 ARG A O 1
ATOM 748 N N . HIS A 1 91 ? -5.191 10.095 -10.788 1.00 84.25 91 HIS A N 1
ATOM 749 C CA . HIS A 1 91 ? -5.120 8.830 -10.055 1.00 84.25 91 HIS A CA 1
ATOM 750 C C . HIS A 1 91 ? -5.864 8.902 -8.714 1.00 84.25 91 HIS A C 1
ATOM 752 O O . HIS A 1 91 ? -6.564 7.960 -8.375 1.00 84.25 91 HIS A O 1
ATOM 758 N N . CYS A 1 92 ? -5.771 10.021 -7.986 1.00 81.56 92 CYS A N 1
ATOM 759 C CA . CYS A 1 92 ? -6.577 10.235 -6.780 1.00 81.56 92 CYS A CA 1
ATOM 760 C C . CYS A 1 92 ? -8.085 10.246 -7.086 1.00 81.56 92 CYS A C 1
ATOM 762 O O . CYS A 1 92 ? -8.834 9.616 -6.353 1.00 81.56 92 CYS A O 1
ATOM 764 N N . SER A 1 93 ? -8.511 10.897 -8.178 1.00 83.44 93 SER A N 1
ATOM 765 C CA . SER A 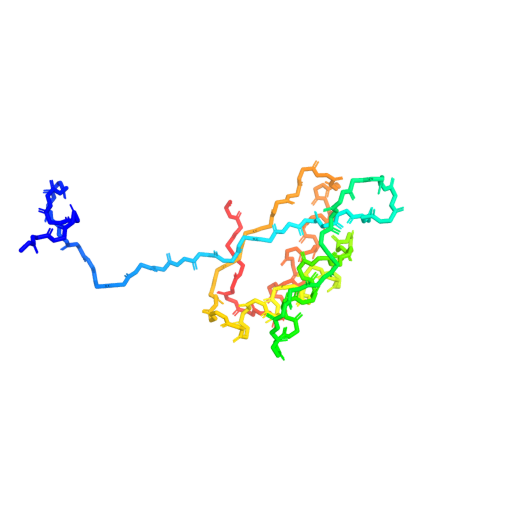1 93 ? -9.915 10.881 -8.631 1.00 83.44 93 SER A CA 1
ATOM 766 C C . SER A 1 93 ? -10.393 9.459 -8.902 1.00 83.44 93 SER A C 1
ATOM 768 O O . SER A 1 93 ? -11.435 9.067 -8.401 1.00 83.44 93 SER A O 1
ATOM 770 N N . CYS A 1 94 ? -9.599 8.651 -9.614 1.00 84.94 94 CYS A N 1
ATOM 771 C CA . CYS A 1 94 ? -9.960 7.263 -9.899 1.00 84.94 94 CYS A CA 1
ATOM 772 C C . CYS A 1 94 ? -10.097 6.417 -8.623 1.00 84.94 94 CYS A C 1
ATOM 774 O O . CYS A 1 94 ? -10.956 5.542 -8.567 1.00 84.94 94 CYS A O 1
ATOM 776 N N . ILE A 1 95 ? -9.270 6.663 -7.598 1.00 83.50 95 ILE A N 1
ATOM 777 C CA . ILE A 1 95 ? -9.405 5.978 -6.302 1.00 83.50 95 ILE A CA 1
ATOM 778 C C . ILE A 1 95 ? -10.718 6.381 -5.631 1.00 83.50 95 ILE A C 1
ATOM 780 O O . ILE A 1 95 ? -11.433 5.503 -5.176 1.00 83.50 95 ILE A O 1
ATOM 784 N N . GLU A 1 96 ? -11.052 7.671 -5.596 1.00 82.75 96 GLU A N 1
ATOM 785 C CA . GLU A 1 96 ? -12.292 8.154 -4.970 1.00 82.75 96 GLU A CA 1
ATOM 786 C C . GLU A 1 96 ? -13.549 7.686 -5.717 1.00 82.75 96 GLU A C 1
ATOM 788 O O . GLU A 1 96 ? -14.543 7.333 -5.094 1.00 82.75 96 GLU A O 1
ATOM 793 N N . GLU A 1 97 ? -13.504 7.627 -7.049 1.00 85.31 97 GLU A N 1
ATOM 794 C CA . GLU A 1 97 ? -14.589 7.079 -7.875 1.00 85.31 97 GLU A CA 1
ATOM 795 C C . GLU A 1 97 ? -14.831 5.589 -7.590 1.00 85.31 97 GLU A C 1
ATOM 797 O O . GLU A 1 97 ? -15.971 5.130 -7.623 1.00 85.31 97 GLU A O 1
ATOM 802 N N . THR A 1 98 ? -13.766 4.841 -7.297 1.00 83.38 98 THR A N 1
ATOM 803 C CA . THR A 1 98 ? -13.830 3.391 -7.056 1.00 83.38 98 THR A CA 1
ATOM 804 C C . THR A 1 98 ? -14.137 3.065 -5.590 1.00 83.38 98 THR A C 1
ATOM 806 O O . THR A 1 98 ? -14.865 2.121 -5.292 1.00 83.38 98 THR A O 1
ATOM 809 N N . LEU A 1 99 ? -13.600 3.861 -4.665 1.00 81.69 99 LEU A N 1
ATOM 810 C CA . LEU A 1 99 ? -13.720 3.716 -3.216 1.00 81.69 99 LEU A CA 1
ATOM 811 C C . LEU A 1 99 ? -14.235 5.040 -2.621 1.00 81.69 99 LEU A C 1
ATOM 813 O O . LEU A 1 99 ? -13.452 5.802 -2.042 1.00 81.69 99 LEU A O 1
ATOM 817 N N . PRO A 1 100 ? -15.541 5.336 -2.764 1.00 76.38 100 PRO A N 1
ATOM 818 C CA . PRO A 1 100 ? -16.107 6.606 -2.328 1.00 76.38 100 PRO A CA 1
ATOM 819 C C . PRO A 1 100 ? -15.965 6.798 -0.817 1.00 76.38 100 PRO A C 1
ATOM 821 O O . PRO A 1 100 ? -16.270 5.903 -0.024 1.00 76.38 100 PRO A O 1
ATOM 824 N N . GLY A 1 101 ? -15.509 7.987 -0.420 1.00 68.06 101 GLY A N 1
ATOM 825 C CA . GLY A 1 101 ? -15.267 8.346 0.974 1.00 68.06 101 GLY A CA 1
ATOM 826 C C . GLY A 1 101 ? -13.946 7.834 1.542 1.00 68.06 101 GLY A C 1
ATOM 827 O O . GLY A 1 101 ? -13.776 7.916 2.757 1.00 68.06 101 GLY A O 1
ATOM 828 N N . CYS A 1 102 ? -13.039 7.310 0.700 1.00 60.91 102 CYS A N 1
ATOM 829 C CA . CYS A 1 102 ? -11.745 6.789 1.139 1.00 60.91 102 CYS A CA 1
ATOM 830 C C . CYS A 1 102 ? -10.509 7.601 0.718 1.00 60.91 102 CYS A C 1
ATOM 832 O O . CYS A 1 102 ? -9.408 7.258 1.150 1.00 60.91 102 CYS A O 1
ATOM 834 N N . ALA A 1 103 ? -10.610 8.661 -0.090 1.00 55.94 103 ALA A N 1
ATOM 835 C CA . ALA A 1 103 ? -9.453 9.497 -0.421 1.00 55.94 103 ALA A CA 1
ATOM 836 C C . ALA A 1 103 ? -9.372 10.746 0.477 1.00 55.94 103 ALA A C 1
ATOM 838 O O . ALA A 1 103 ? -10.203 11.649 0.389 1.00 55.94 103 ALA A O 1
ATOM 839 N N . ASP A 1 104 ? -8.314 10.849 1.292 1.00 48.75 104 ASP A N 1
ATOM 840 C CA . ASP A 1 104 ? -7.975 12.098 1.988 1.00 48.75 104 ASP A CA 1
ATOM 841 C C . ASP A 1 104 ? -6.907 12.858 1.180 1.00 48.75 104 ASP A C 1
ATOM 843 O O . ASP A 1 104 ? -5.782 12.393 0.961 1.00 48.75 104 ASP A O 1
ATOM 847 N N . TYR A 1 105 ? -7.273 14.047 0.699 1.00 43.66 105 TYR A N 1
ATOM 848 C CA . TYR A 1 105 ? -6.482 14.879 -0.214 1.00 43.66 105 TYR A CA 1
ATOM 849 C C . TYR A 1 105 ? -5.471 15.799 0.500 1.00 43.66 105 TYR A C 1
ATOM 851 O O . TYR A 1 105 ? -5.112 16.848 -0.042 1.00 43.66 105 TYR A O 1
ATOM 859 N N . ARG A 1 106 ? -5.008 15.445 1.707 1.00 39.78 106 ARG A N 1
ATOM 860 C CA . ARG A 1 106 ? -4.022 16.234 2.475 1.00 39.78 106 ARG A CA 1
ATOM 861 C C . ARG A 1 106 ? -2.556 15.880 2.203 1.00 39.78 106 ARG A C 1
ATOM 863 O O . ARG A 1 106 ? -2.131 14.707 2.358 1.00 39.78 106 ARG A O 1
#

Sequence (106 aa):
MFPVCELLGPGKQREAITVLGYLFYIGDRTKTDLPYVENTPGNHEWYQLRHQKAMNSEAVVRLAEASQDRYGFKDFKLKGRRVTWRARNRHCSCIEETLPGCADYR

pLDDT: mean 85.09, std 10.25, range [39.78, 93.75]

InterPro domains:
  IPR036849 Enolase-like, C-terminal domain superfamily [G3DSA:3.20.20.120] (10-105)
  IPR036849 Enolase-like, C-terminal domain superfamily [SSF51604] (11-104)

Secondary structure (DSSP, 8-state):
---GGGGSTT----S-----EEEEPBP-GGGS-S------SSSSTHHHHTTS-B-SHHHHHHHHHHHHHHH----EEEE-SSS-HHHHHHHHHHHHHHSTT-B---

Radius of gyration: 16.97 Å; chains: 1; bounding box: 36×33×48 Å

Foldseek 3Di:
DDDVQQVPDVRDDDDDDADAAEFEFADAPVVDPDPQDQFDDDDAPLRRLVSHGHDALVSRLVNLVSCCVVPVHQEYDYDDPPDDPVRVVVSLVSNCVVRPRHYDPD